Protein AF-A0A940JBC2-F1 (afdb_monomer)

Radius of gyration: 10.8 Å; Cα contacts (8 Å, |Δi|>4): 23; chains: 1; bounding box: 25×16×30 Å

Nearest PDB structures (foldseek):
  3kky-assembly1_B  TM=1.007E+00  e=1.025E-04  Deinococcus radiodurans
  1y67-assembly2_C  TM=1.002E+00  e=1.318E-04  Deinococcus radiodurans
  2adp-assembly1_A-2  TM=1.009E+00  e=2.085E-03  Homo sapiens
  6qzn-assembly1_C  TM=1.008E+00  e=4.816E-03  Caenorhabditis elegans
  6elk-assembly1_A  TM=1.008E+00  e=5.236E-03  Caenorhabditis elegans

Foldseek 3Di:
DDDDQDDDPDQLPPCPPPDHSVNSCCCRVPVVRVVD

Secondary structure (DSSP, 8-state):
----PPPPSS-TTTTTTTS-HHHHHHIIIIIIHHH-

Structure (mmCIF, N/CA/C/O backbone):
data_AF-A0A940JBC2-F1
#
_entry.id   AF-A0A940JBC2-F1
#
loop_
_atom_site.group_PDB
_atom_site.id
_atom_site.type_symbol
_atom_site.label_atom_id
_atom_site.label_alt_id
_atom_site.label_comp_id
_atom_site.label_asym_id
_atom_site.label_entity_id
_atom_site.label_seq_id
_atom_site.pdbx_PDB_ins_code
_atom_site.Cartn_x
_atom_site.Cartn_y
_atom_site.Cartn_z
_atom_site.occupancy
_atom_site.B_iso_or_equiv
_atom_site.auth_seq_id
_atom_site.auth_comp_id
_atom_site.auth_asym_id
_atom_site.auth_atom_id
_atom_site.pdbx_PDB_model_num
ATOM 1 N N . MET A 1 1 ? -19.096 2.677 17.459 1.00 75.31 1 MET A N 1
ATOM 2 C CA . MET A 1 1 ? -18.460 1.499 16.828 1.00 75.31 1 MET A CA 1
ATOM 3 C C . MET A 1 1 ? -17.010 1.861 16.561 1.00 75.31 1 MET A C 1
ATOM 5 O O . MET A 1 1 ? -16.771 3.024 16.263 1.00 75.31 1 MET A O 1
ATOM 9 N N . ALA A 1 2 ? -16.066 0.934 16.736 1.00 88.94 2 ALA A N 1
ATOM 10 C CA . ALA A 1 2 ? -14.668 1.183 16.383 1.00 88.94 2 ALA A CA 1
ATOM 11 C C . ALA A 1 2 ? -14.512 1.120 14.858 1.00 88.94 2 ALA A C 1
ATOM 13 O O . ALA A 1 2 ? -15.105 0.244 14.225 1.00 88.94 2 ALA A O 1
ATOM 14 N N . PHE A 1 3 ? -13.755 2.052 14.282 1.00 95.69 3 PHE A N 1
ATOM 15 C CA . PHE A 1 3 ? -13.323 1.943 12.892 1.00 95.69 3 PHE A CA 1
ATOM 16 C C . PHE A 1 3 ? -12.209 0.893 12.800 1.00 95.69 3 PHE A C 1
ATOM 18 O O . PHE A 1 3 ? -11.510 0.627 13.775 1.00 95.69 3 PHE A O 1
ATOM 25 N N . THR A 1 4 ? -12.094 0.237 11.648 1.00 97.19 4 THR A N 1
ATOM 26 C CA . THR A 1 4 ? -11.084 -0.798 11.396 1.00 97.19 4 THR A CA 1
ATOM 27 C C . THR A 1 4 ? -10.491 -0.589 10.016 1.00 97.19 4 THR A C 1
ATOM 29 O O . THR A 1 4 ? -11.220 -0.200 9.102 1.00 97.19 4 THR A O 1
ATOM 32 N N . LEU A 1 5 ? -9.215 -0.925 9.838 1.00 97.94 5 LEU A N 1
ATOM 33 C CA . LEU A 1 5 ? -8.585 -0.923 8.522 1.00 97.94 5 LEU A CA 1
ATOM 34 C C . LEU A 1 5 ? -9.230 -1.993 7.623 1.00 97.94 5 LEU A C 1
ATOM 36 O O . LEU A 1 5 ? -9.126 -3.183 7.934 1.00 97.94 5 LEU A O 1
ATOM 40 N N . PRO A 1 6 ? -9.895 -1.618 6.513 1.00 97.94 6 PRO A N 1
ATOM 41 C CA . PRO A 1 6 ? -10.446 -2.599 5.589 1.00 97.94 6 PRO A CA 1
ATOM 42 C C . PRO A 1 6 ? -9.316 -3.357 4.891 1.00 97.94 6 PRO A C 1
ATOM 44 O O . PRO A 1 6 ? -8.314 -2.762 4.497 1.00 97.94 6 PRO A O 1
ATOM 47 N N . ALA A 1 7 ? -9.489 -4.663 4.694 1.00 98.12 7 ALA A N 1
ATOM 48 C CA . ALA A 1 7 ? -8.562 -5.450 3.890 1.00 98.12 7 ALA A CA 1
ATOM 49 C C . ALA A 1 7 ? -8.596 -4.998 2.422 1.00 98.12 7 ALA A C 1
ATOM 51 O O . ALA A 1 7 ? -9.650 -4.630 1.896 1.00 98.12 7 ALA A O 1
ATOM 52 N N . LEU A 1 8 ? -7.445 -5.052 1.752 1.00 98.25 8 LEU A N 1
ATOM 53 C CA . LEU A 1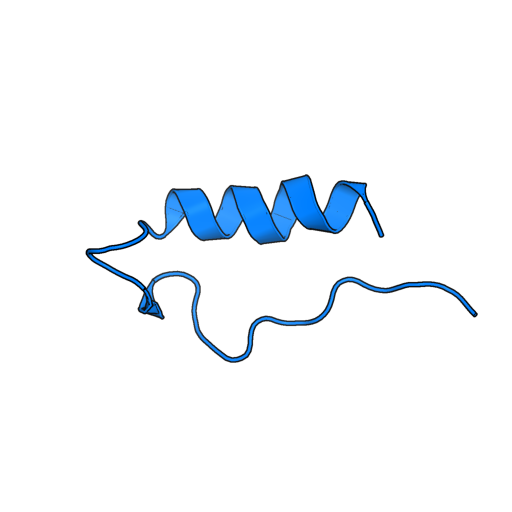 8 ? -7.399 -4.861 0.307 1.00 98.25 8 LEU A CA 1
ATOM 54 C C . LEU A 1 8 ? -8.082 -6.048 -0.394 1.00 98.25 8 LEU A C 1
ATOM 56 O O . LEU A 1 8 ? -7.880 -7.192 0.017 1.00 98.25 8 LEU A O 1
ATOM 60 N N . PRO A 1 9 ? -8.851 -5.815 -1.473 1.00 98.44 9 PRO A N 1
ATOM 61 C CA . PRO A 1 9 ? -9.470 -6.889 -2.249 1.00 98.44 9 PRO A CA 1
ATOM 62 C C . PRO A 1 9 ? -8.491 -7.558 -3.234 1.00 98.44 9 PRO A C 1
ATOM 64 O O . PRO A 1 9 ? -8.904 -8.365 -4.063 1.00 98.44 9 PRO A O 1
ATOM 67 N N . TYR A 1 10 ? -7.207 -7.204 -3.170 1.00 98.62 10 TYR A N 1
ATOM 68 C CA . TYR A 1 10 ? -6.132 -7.678 -4.036 1.00 98.62 10 TYR A CA 1
ATOM 69 C C . TYR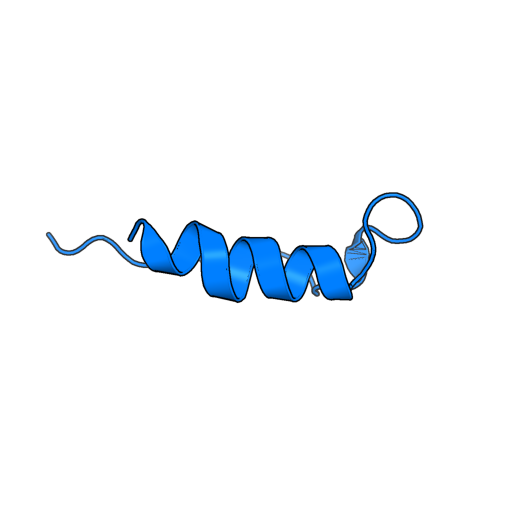 A 1 10 ? -4.793 -7.670 -3.284 1.00 98.62 10 TYR A C 1
ATOM 71 O O . TYR A 1 10 ? -4.666 -7.058 -2.221 1.00 98.62 10 TYR A O 1
ATOM 79 N N . SER A 1 11 ? -3.793 -8.361 -3.832 1.00 98.50 11 SER A N 1
ATOM 80 C CA . SER A 1 11 ? -2.428 -8.381 -3.301 1.00 98.50 11 SER A CA 1
ATOM 81 C C . SER A 1 11 ? -1.725 -7.029 -3.480 1.00 98.50 11 SER A C 1
ATOM 83 O O . SER A 1 11 ? -2.090 -6.230 -4.340 1.00 98.50 11 SER A O 1
ATOM 85 N N . HIS A 1 12 ? -0.703 -6.749 -2.665 1.00 98.56 12 HIS A N 1
ATOM 86 C CA . HIS A 1 12 ? 0.019 -5.468 -2.708 1.00 98.56 12 HIS A CA 1
ATOM 87 C C . HIS A 1 12 ? 0.721 -5.180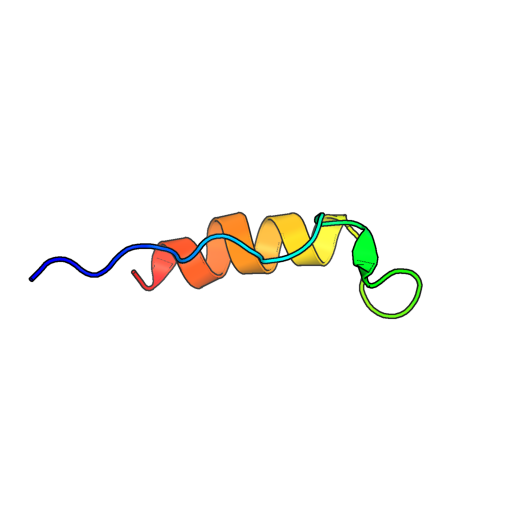 -4.047 1.00 98.56 12 HIS A C 1
ATOM 89 O O . HIS A 1 12 ? 0.968 -4.018 -4.346 1.00 98.56 12 HIS A O 1
ATOM 95 N N . ASP A 1 13 ? 1.015 -6.208 -4.839 1.00 98.62 13 ASP A N 1
ATOM 96 C CA . ASP A 1 13 ? 1.658 -6.139 -6.156 1.00 98.62 13 ASP A CA 1
ATOM 97 C C . ASP A 1 13 ? 0.659 -6.061 -7.326 1.00 98.62 13 ASP A C 1
ATOM 99 O O . ASP A 1 13 ? 1.056 -5.845 -8.468 1.00 98.62 13 ASP A O 1
ATOM 103 N N . ALA A 1 14 ? -0.649 -6.185 -7.070 1.00 98.75 14 ALA A N 1
ATOM 104 C CA . ALA A 1 14 ? -1.675 -6.281 -8.114 1.00 98.75 14 ALA A CA 1
ATOM 105 C C . ALA A 1 14 ? -1.806 -5.030 -9.003 1.00 98.75 14 ALA A C 1
ATOM 107 O O . ALA A 1 14 ? -2.502 -5.065 -10.017 1.00 98.75 14 ALA A O 1
ATOM 108 N N . LEU A 1 15 ? -1.186 -3.918 -8.604 1.00 98.44 15 LEU A N 1
ATOM 109 C CA . LEU A 1 15 ? -1.238 -2.638 -9.306 1.00 98.44 15 LEU A CA 1
ATOM 110 C C . LEU A 1 15 ? 0.064 -2.321 -10.058 1.00 98.44 15 LEU A C 1
ATOM 112 O O . LEU A 1 15 ? 0.169 -1.249 -10.659 1.00 98.44 15 LEU A O 1
ATOM 116 N N . GLU A 1 16 ? 1.044 -3.226 -10.069 1.00 98.12 16 GLU A N 1
ATOM 117 C CA . GLU A 1 16 ? 2.257 -3.049 -10.866 1.00 98.12 16 GLU A CA 1
ATOM 118 C C . GLU A 1 16 ? 1.958 -3.087 -12.380 1.00 98.12 16 GLU A C 1
ATOM 120 O O . GLU A 1 16 ? 1.064 -3.812 -12.823 1.00 98.12 16 GLU A O 1
ATOM 125 N N . PRO A 1 17 ? 2.684 -2.307 -13.210 1.00 98.19 17 PRO A N 1
ATOM 126 C CA . PRO A 1 17 ? 3.774 -1.385 -12.864 1.00 98.19 17 PRO A CA 1
ATOM 127 C C . PRO A 1 17 ? 3.290 0.040 -12.523 1.00 98.19 17 PRO A C 1
ATOM 129 O O . PRO A 1 17 ? 4.091 0.971 -12.486 1.00 98.19 17 PRO A O 1
ATOM 132 N N . HIS A 1 18 ? 1.984 0.248 -12.344 1.00 98.75 18 HIS A N 1
ATOM 133 C CA . HIS A 1 18 ? 1.399 1.577 -12.151 1.00 98.75 18 HIS A CA 1
ATOM 134 C C . HIS A 1 18 ? 1.546 2.086 -10.715 1.00 98.75 18 HIS A C 1
ATOM 136 O O . HIS A 1 18 ? 1.736 3.284 -10.507 1.00 98.75 18 HIS A O 1
ATOM 142 N N . ILE A 1 19 ? 1.470 1.184 -9.736 1.00 98.62 19 ILE A N 1
ATOM 143 C CA . ILE A 1 19 ? 1.785 1.438 -8.329 1.00 98.62 19 ILE A CA 1
ATOM 144 C C . ILE A 1 19 ? 2.631 0.267 -7.840 1.00 98.62 19 ILE A C 1
ATOM 146 O O . ILE A 1 19 ? 2.217 -0.884 -7.955 1.00 98.62 19 ILE A O 1
ATOM 150 N N . ASP A 1 20 ? 3.813 0.561 -7.307 1.00 98.75 20 ASP A N 1
ATOM 151 C CA . ASP A 1 20 ? 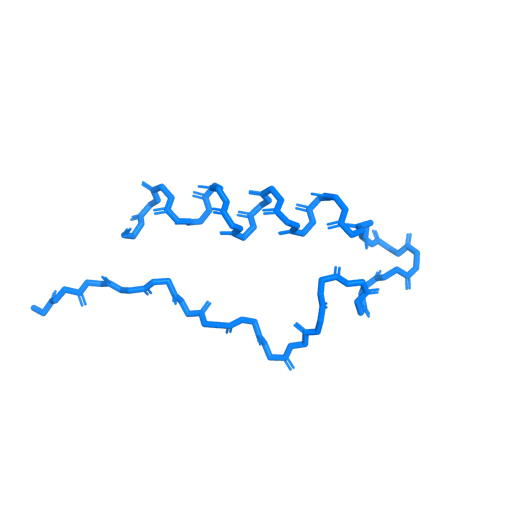4.728 -0.468 -6.828 1.00 98.75 20 ASP A CA 1
ATOM 152 C C . ASP A 1 20 ? 4.274 -1.088 -5.496 1.00 98.75 20 ASP A C 1
ATOM 154 O O . ASP A 1 20 ? 3.604 -0.458 -4.665 1.00 98.75 20 ASP A O 1
ATOM 158 N N . THR A 1 21 ? 4.709 -2.327 -5.264 1.00 98.81 21 THR A N 1
ATOM 159 C CA . THR A 1 21 ? 4.392 -3.091 -4.049 1.00 98.81 21 THR A CA 1
ATOM 160 C C . THR A 1 21 ? 4.775 -2.358 -2.754 1.00 98.81 21 THR A C 1
ATOM 162 O O . THR A 1 21 ? 4.039 -2.422 -1.764 1.00 98.81 21 THR A O 1
ATOM 165 N N . THR A 1 22 ? 5.907 -1.642 -2.734 1.00 98.81 22 THR A N 1
ATOM 166 C CA . THR A 1 22 ? 6.395 -0.944 -1.529 1.00 98.81 22 THR A CA 1
ATOM 167 C C . THR A 1 22 ? 5.480 0.225 -1.179 1.00 98.81 22 THR A C 1
ATOM 169 O O . THR A 1 22 ? 5.125 0.407 -0.009 1.00 98.81 22 THR A O 1
ATOM 172 N N . THR A 1 23 ? 5.028 0.972 -2.189 1.00 98.75 23 THR A N 1
ATOM 173 C CA . THR A 1 23 ? 4.020 2.023 -2.026 1.00 98.75 23 THR A CA 1
ATOM 174 C C . THR A 1 23 ? 2.743 1.461 -1.414 1.00 98.75 23 THR A C 1
ATOM 176 O O . THR A 1 23 ? 2.258 2.029 -0.437 1.00 98.75 23 THR A O 1
ATOM 179 N N . MET A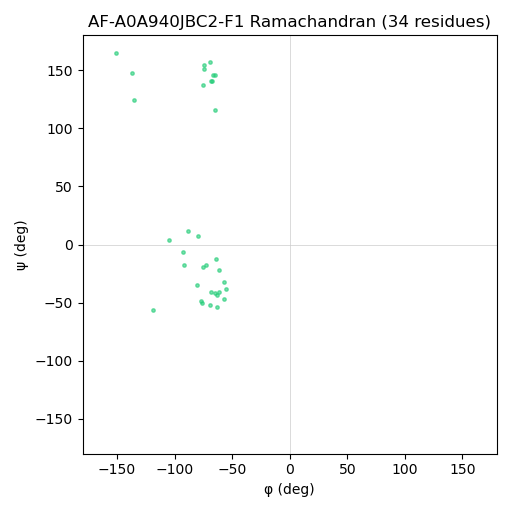 1 24 ? 2.220 0.327 -1.892 1.00 98.75 24 MET A N 1
ATOM 180 C CA . MET A 1 24 ? 0.994 -0.260 -1.328 1.00 98.75 24 MET A CA 1
ATOM 181 C C . MET A 1 24 ? 1.163 -0.724 0.124 1.00 98.75 24 MET A C 1
ATOM 183 O O . MET A 1 24 ? 0.295 -0.446 0.956 1.00 98.75 24 MET A O 1
ATOM 187 N N . GLN A 1 25 ? 2.292 -1.355 0.461 1.00 98.75 25 GLN A N 1
ATOM 188 C CA . GLN A 1 25 ? 2.593 -1.781 1.834 1.00 98.75 25 GLN A CA 1
ATOM 189 C C . GLN A 1 25 ? 2.662 -0.602 2.810 1.00 98.75 25 GLN A C 1
ATOM 191 O O . GLN A 1 25 ? 2.173 -0.690 3.937 1.00 98.75 25 GLN A O 1
ATOM 196 N N . ILE A 1 26 ? 3.271 0.509 2.393 1.00 98.81 26 ILE A N 1
ATOM 197 C CA . ILE A 1 26 ? 3.403 1.701 3.232 1.00 98.81 26 ILE A CA 1
ATOM 198 C C . ILE A 1 26 ? 2.073 2.458 3.286 1.00 98.81 26 ILE A C 1
ATOM 200 O O . ILE A 1 26 ? 1.597 2.787 4.373 1.00 98.81 26 ILE A O 1
ATOM 204 N N . HIS A 1 27 ? 1.437 2.708 2.143 1.00 98.88 27 HIS A N 1
ATOM 205 C CA . HIS A 1 27 ? 0.214 3.502 2.059 1.00 98.88 27 HIS A CA 1
ATOM 206 C C . HIS A 1 27 ? -0.945 2.848 2.819 1.00 98.88 27 HIS A C 1
ATOM 208 O O . HIS A 1 27 ? -1.540 3.477 3.692 1.00 98.88 27 HIS A O 1
ATOM 214 N N . HIS A 1 28 ? -1.261 1.582 2.541 1.00 98.75 28 HIS A N 1
ATOM 215 C CA . HIS A 1 28 ? -2.348 0.888 3.237 1.00 98.75 28 HIS A CA 1
ATOM 216 C C . HIS A 1 28 ? -1.927 0.464 4.651 1.00 98.75 28 HIS A C 1
ATOM 218 O O . HIS A 1 28 ? -2.594 0.813 5.624 1.00 98.75 28 HIS A O 1
ATOM 224 N N . GLY A 1 29 ? -0.775 -0.202 4.776 1.00 98.31 29 GLY A N 1
ATOM 225 C CA . GLY A 1 29 ? -0.333 -0.818 6.030 1.00 98.31 29 GLY A CA 1
ATOM 226 C C . GLY A 1 29 ? 0.196 0.149 7.093 1.00 98.31 29 GLY A C 1
ATOM 227 O O . GLY A 1 29 ? 0.243 -0.217 8.265 1.00 98.31 29 GLY A O 1
ATOM 228 N N . LYS A 1 30 ? 0.592 1.376 6.724 1.00 98.44 30 LYS A N 1
ATOM 229 C CA . LYS A 1 30 ? 1.033 2.407 7.683 1.00 98.44 30 LYS A CA 1
ATOM 230 C C . LYS A 1 30 ? 0.150 3.646 7.650 1.00 98.44 30 LYS A C 1
ATOM 232 O O . LYS A 1 30 ? -0.383 4.019 8.688 1.00 98.44 30 LYS A O 1
ATOM 237 N N . HIS A 1 31 ? -0.006 4.289 6.491 1.00 98.81 31 HIS A N 1
ATOM 238 C CA . HIS A 1 31 ? -0.706 5.578 6.428 1.00 98.81 31 HIS A CA 1
ATOM 239 C C . HIS A 1 31 ? -2.207 5.435 6.700 1.00 98.81 31 HIS A C 1
ATOM 241 O O . HIS A 1 31 ? -2.714 6.106 7.591 1.00 98.81 31 HIS A O 1
ATOM 247 N N . HIS A 1 32 ? -2.913 4.543 6.000 1.00 98.56 32 HIS A N 1
ATOM 248 C CA . HIS A 1 32 ? -4.340 4.319 6.254 1.00 98.56 32 HIS A CA 1
ATOM 249 C C . HIS A 1 32 ? -4.563 3.768 7.668 1.00 98.56 32 HIS A C 1
ATOM 251 O O . HIS A 1 32 ? -5.410 4.288 8.385 1.00 98.56 32 HIS A O 1
ATOM 257 N N . GLN A 1 33 ? -3.744 2.807 8.113 1.00 98.19 33 GLN A N 1
ATOM 258 C CA . GLN A 1 33 ? -3.806 2.276 9.481 1.00 98.19 33 GLN A CA 1
ATOM 259 C C . GLN A 1 33 ? -3.639 3.353 10.564 1.00 98.19 33 GLN A C 1
ATOM 261 O O . GLN A 1 33 ? -4.215 3.218 11.634 1.00 98.19 33 GLN A O 1
ATOM 266 N N . ALA A 1 34 ? -2.867 4.414 10.320 1.00 98.31 34 ALA A N 1
ATOM 267 C CA . ALA A 1 34 ? -2.712 5.501 11.285 1.00 98.31 34 ALA A CA 1
ATOM 268 C C . ALA A 1 34 ? -3.963 6.394 11.409 1.00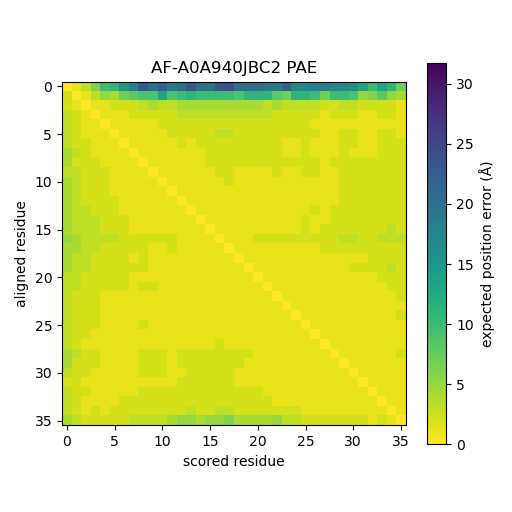 98.31 34 ALA A C 1
ATOM 270 O O . ALA A 1 34 ? -4.077 7.137 12.383 1.00 98.31 34 ALA A O 1
ATOM 271 N N . TYR A 1 35 ? -4.880 6.348 10.436 1.00 98.00 35 TYR A N 1
ATOM 272 C CA . TYR A 1 35 ? -6.125 7.121 10.450 1.00 98.00 35 TYR A CA 1
ATOM 273 C C . TYR A 1 35 ? -7.313 6.382 11.081 1.00 98.00 35 TYR A C 1
ATOM 275 O O . TYR A 1 35 ? -8.300 7.041 11.414 1.00 98.00 35 TYR A O 1
ATOM 283 N N . VAL A 1 36 ? -7.244 5.051 11.217 1.00 95.56 36 VAL A N 1
ATOM 284 C CA . VAL A 1 36 ?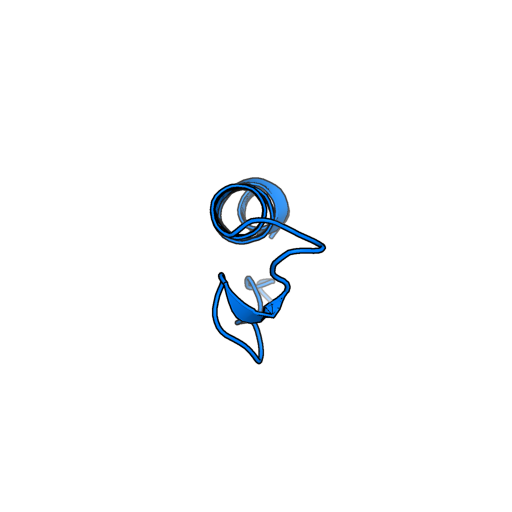 -8.349 4.189 11.684 1.00 95.56 36 VAL A CA 1
ATOM 285 C C . VAL A 1 36 ? -8.026 3.4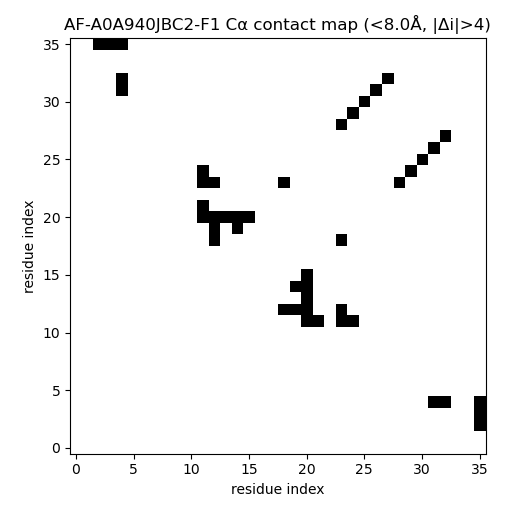34 12.961 1.00 95.56 36 VAL A C 1
ATOM 287 O O . VAL A 1 36 ? -6.875 2.971 13.119 1.00 95.56 36 VAL A O 1
#

Solvent-accessible surface area (backbone atoms only — not comparable to full-atom values): 2318 Å² total; per-residue (Å²): 133,85,70,69,73,77,80,73,99,60,63,56,56,7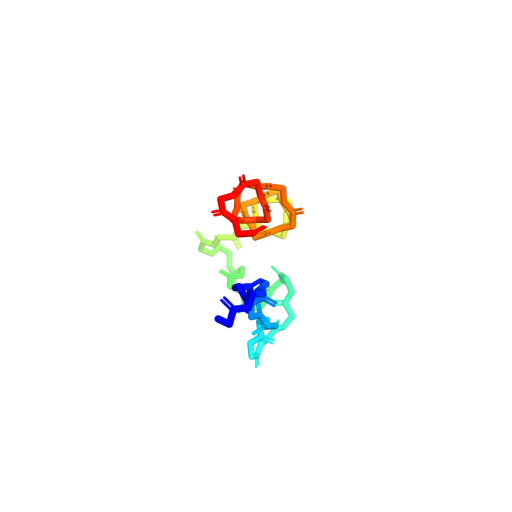4,47,55,92,82,41,51,41,68,56,40,50,45,46,53,69,45,55,50,40,73,76,73

pLDDT: mean 97.4, std 4.1, range [75.31, 98.88]

Sequence (36 aa):
MAFTLPALPYSHDALEPHIDTTTMQIHHGKHHQAYV

Mean predicted aligned error: 2.11 Å